Protein AF-R9RSL4-F1 (afdb_monomer)

Secondary structure (DSSP, 8-state):
--------SS-SEEEEEEEE--SSSS----EEEEEEEEEEEEETTEEEEEEEEEEE-TTS--EEEEEEE-

Radius of gyration: 17.97 Å; Cα contacts (8 Å, |Δi|>4): 1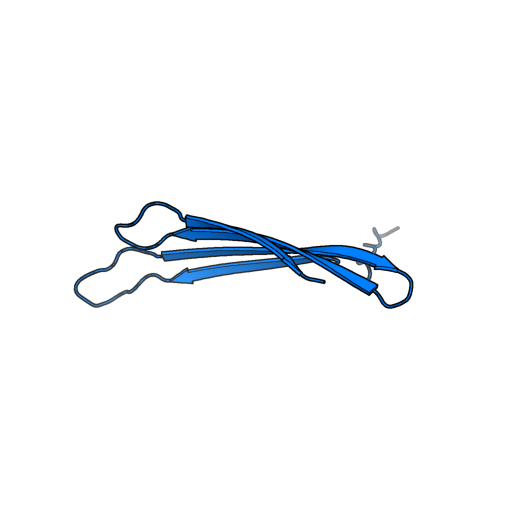20; chains: 1; bounding box: 58×25×38 Å

Mean predicted aligned error: 8.59 Å

Structure (mmCIF, N/CA/C/O backbone):
data_AF-R9RSL4-F1
#
_entry.id   AF-R9RSL4-F1
#
loop_
_atom_site.group_PDB
_atom_site.id
_atom_site.type_symbol
_atom_site.label_atom_id
_atom_site.label_alt_id
_atom_site.label_comp_id
_atom_site.label_asym_id
_atom_site.label_entity_id
_atom_site.label_seq_id
_atom_site.pdbx_PDB_ins_code
_atom_site.Cartn_x
_atom_site.Cartn_y
_atom_site.Cartn_z
_atom_site.occupancy
_atom_site.B_iso_or_equiv
_atom_site.auth_seq_id
_atom_site.auth_comp_id
_atom_site.auth_asym_id
_atom_site.auth_atom_id
_atom_site.pdbx_PDB_model_num
ATOM 1 N N . GLY A 1 1 ? 33.405 15.314 14.517 1.00 50.06 1 GLY A N 1
ATOM 2 C CA . GLY A 1 1 ? 32.743 15.635 13.239 1.00 50.06 1 GLY A CA 1
ATOM 3 C C . GLY A 1 1 ? 31.297 15.208 13.328 1.00 50.06 1 GLY A C 1
ATOM 4 O O . GLY A 1 1 ? 31.051 14.093 13.761 1.00 50.06 1 GLY A O 1
ATOM 5 N N . SER A 1 2 ? 30.356 16.093 13.008 1.00 56.12 2 SER A N 1
ATOM 6 C CA . SER A 1 2 ? 28.920 15.813 13.128 1.00 56.12 2 SER A CA 1
ATOM 7 C C . SER A 1 2 ? 28.448 14.834 12.041 1.00 56.12 2 SER A C 1
ATOM 9 O O . SER A 1 2 ? 28.887 14.972 10.893 1.00 56.12 2 SER A O 1
ATOM 11 N N . PRO A 1 3 ? 27.567 13.864 12.354 1.00 61.62 3 PRO A N 1
ATOM 12 C CA . PRO A 1 3 ? 27.030 12.951 11.354 1.00 61.62 3 PRO A CA 1
ATOM 13 C C . PRO A 1 3 ? 26.241 13.730 10.297 1.00 61.62 3 PRO A C 1
ATOM 15 O O . PRO A 1 3 ? 25.313 14.474 10.610 1.00 61.62 3 PRO A O 1
ATOM 18 N N . ARG A 1 4 ? 26.631 13.576 9.029 1.00 64.31 4 ARG A N 1
ATOM 19 C CA . ARG A 1 4 ? 25.908 14.124 7.878 1.00 64.31 4 ARG A CA 1
ATOM 20 C C . ARG A 1 4 ? 24.941 13.062 7.373 1.00 64.31 4 ARG A C 1
ATOM 22 O O . ARG A 1 4 ? 25.367 12.065 6.797 1.00 64.31 4 ARG A O 1
ATOM 29 N N . PHE A 1 5 ? 23.648 13.277 7.578 1.00 67.44 5 PHE A N 1
ATOM 30 C CA . PHE A 1 5 ? 22.609 12.433 6.998 1.00 67.44 5 PHE A CA 1
ATOM 31 C C . PHE A 1 5 ? 22.545 12.687 5.486 1.00 67.44 5 PHE A C 1
ATOM 33 O O . PHE A 1 5 ? 22.195 13.785 5.051 1.00 67.44 5 PHE A O 1
ATOM 40 N N . ARG A 1 6 ? 22.893 11.686 4.668 1.00 61.25 6 ARG A N 1
ATOM 41 C CA . ARG A 1 6 ? 22.555 11.704 3.240 1.00 61.25 6 ARG A CA 1
ATOM 42 C C . ARG A 1 6 ? 21.041 11.565 3.140 1.00 61.25 6 ARG A C 1
ATOM 44 O O . ARG A 1 6 ? 20.503 10.505 3.442 1.00 61.25 6 ARG A O 1
ATOM 51 N N . ARG A 1 7 ? 20.350 12.633 2.741 1.00 58.94 7 ARG A N 1
ATOM 52 C CA . ARG A 1 7 ? 18.966 12.507 2.276 1.00 58.94 7 ARG A CA 1
ATOM 53 C C . ARG A 1 7 ? 19.016 11.619 1.034 1.00 58.94 7 ARG A C 1
ATOM 55 O O . ARG A 1 7 ? 19.767 11.933 0.113 1.00 58.94 7 ARG A O 1
ATOM 62 N N . TYR A 1 8 ? 18.303 10.496 1.055 1.00 52.75 8 TYR A N 1
ATOM 63 C CA . TYR A 1 8 ? 18.106 9.669 -0.133 1.00 52.75 8 TYR A CA 1
ATOM 64 C C . TYR A 1 8 ? 17.422 10.578 -1.161 1.00 52.75 8 TYR A C 1
ATOM 66 O O . TYR A 1 8 ? 16.307 11.044 -0.924 1.00 52.75 8 TYR A O 1
ATOM 74 N N . ALA A 1 9 ? 18.165 10.977 -2.192 1.00 50.53 9 ALA A N 1
ATOM 75 C CA . ALA A 1 9 ? 17.656 11.824 -3.257 1.00 50.53 9 ALA A CA 1
ATOM 76 C C . ALA A 1 9 ? 16.596 11.008 -4.007 1.00 50.53 9 ALA A C 1
ATOM 78 O O . ALA A 1 9 ? 16.888 9.899 -4.442 1.00 50.53 9 ALA A O 1
ATOM 79 N N . ASP A 1 10 ? 15.378 11.540 -4.051 1.00 57.03 10 ASP A N 1
ATOM 80 C CA . ASP A 1 10 ? 14.157 10.938 -4.592 1.00 57.03 10 ASP A CA 1
ATOM 81 C C . ASP A 1 10 ? 13.632 9.687 -3.857 1.00 57.03 10 ASP A C 1
ATOM 83 O O . ASP A 1 10 ? 14.168 8.585 -4.004 1.00 57.03 10 ASP A O 1
ATOM 87 N N . PRO A 1 11 ? 12.544 9.807 -3.065 1.00 61.00 11 PRO A N 1
ATOM 88 C CA . PRO A 1 11 ? 11.856 8.633 -2.550 1.00 61.00 11 PRO A CA 1
ATOM 89 C C . PRO A 1 11 ? 11.301 7.822 -3.731 1.00 61.00 11 PRO A C 1
ATOM 91 O O . PRO A 1 11 ? 10.315 8.202 -4.354 1.00 61.00 11 PRO A O 1
ATOM 94 N N . GLN A 1 12 ? 11.915 6.671 -4.016 1.00 72.62 12 GLN A N 1
ATOM 95 C CA . GLN A 1 12 ? 11.478 5.724 -5.056 1.00 72.62 12 GLN A CA 1
ATOM 96 C C . GLN A 1 12 ? 10.189 4.974 -4.676 1.00 72.62 12 GLN A C 1
ATOM 98 O O . GLN A 1 12 ? 9.812 4.009 -5.331 1.00 72.62 12 GLN A O 1
ATOM 103 N N . GLY A 1 13 ? 9.499 5.404 -3.620 1.00 84.62 13 GLY A N 1
ATOM 104 C CA . GLY A 1 13 ? 8.226 4.847 -3.205 1.00 84.62 13 GLY A CA 1
ATOM 105 C C . GLY A 1 13 ? 7.471 5.746 -2.234 1.00 84.62 13 GLY A C 1
ATOM 106 O O . GLY A 1 13 ? 8.041 6.626 -1.591 1.00 84.62 13 GLY A O 1
ATOM 107 N N . SER A 1 14 ? 6.169 5.512 -2.14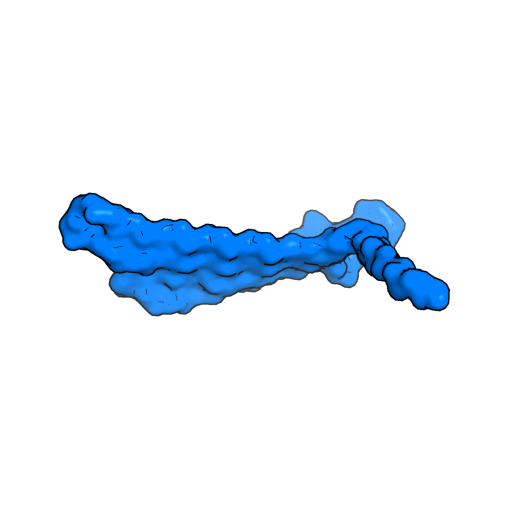0 1.00 89.88 14 SER A N 1
ATOM 108 C CA . SER A 1 14 ? 5.231 6.238 -1.292 1.00 89.88 14 SER A CA 1
ATOM 109 C C . SER A 1 14 ? 4.414 5.258 -0.465 1.00 89.88 14 SER A C 1
ATOM 111 O O . SER A 1 14 ? 3.913 4.270 -1.000 1.00 89.88 14 SER A O 1
ATOM 113 N N . VAL A 1 15 ? 4.237 5.568 0.817 1.00 92.31 15 VAL A N 1
ATOM 114 C CA . VAL A 1 15 ? 3.283 4.894 1.702 1.00 92.31 15 VAL A CA 1
ATOM 115 C C . VAL A 1 15 ? 2.189 5.894 2.060 1.00 92.31 15 VAL A C 1
ATOM 117 O O . VAL A 1 15 ? 2.495 7.016 2.467 1.00 92.31 15 VAL A O 1
ATOM 120 N N . VAL A 1 16 ? 0.930 5.488 1.939 1.00 94.88 16 VAL A N 1
ATOM 121 C CA . VAL A 1 16 ? -0.237 6.257 2.374 1.00 94.88 16 VAL A CA 1
ATOM 122 C C . VAL A 1 16 ? -0.994 5.420 3.394 1.00 94.88 16 VAL A C 1
ATOM 124 O O . VAL A 1 16 ? -1.279 4.253 3.158 1.00 94.88 16 VAL A O 1
ATOM 127 N N . ILE A 1 17 ? -1.292 6.013 4.549 1.00 95.88 17 ILE A N 1
ATOM 128 C CA . ILE A 1 17 ? -2.071 5.368 5.606 1.00 95.88 17 ILE A CA 1
ATOM 129 C C . ILE A 1 17 ? -3.221 6.299 5.959 1.00 95.88 17 ILE A C 1
ATOM 131 O O . ILE A 1 17 ? -2.991 7.429 6.393 1.00 95.88 17 ILE A O 1
ATOM 135 N N . GLN A 1 18 ? -4.453 5.832 5.786 1.00 96.25 18 GLN A N 1
ATOM 136 C CA . GLN A 1 18 ? -5.655 6.585 6.121 1.00 96.25 18 GLN A CA 1
ATOM 137 C C . GLN A 1 18 ? -6.516 5.781 7.089 1.00 96.25 18 GLN A C 1
ATOM 139 O O . GLN A 1 18 ? -7.085 4.745 6.756 1.00 96.25 18 GLN A O 1
ATOM 144 N N . GLY A 1 19 ? -6.617 6.275 8.320 1.00 92.94 19 GLY A N 1
ATOM 145 C CA . GLY A 1 19 ? -7.536 5.756 9.324 1.00 92.94 19 GLY A CA 1
ATOM 146 C C . GLY A 1 19 ? -8.738 6.679 9.461 1.00 92.94 19 GLY A C 1
ATOM 147 O O . GLY A 1 19 ? -8.577 7.894 9.566 1.00 92.94 19 GLY A O 1
ATOM 148 N N . GLN A 1 20 ? -9.941 6.116 9.509 1.00 91.81 20 GLN A N 1
ATOM 149 C CA . GLN A 1 20 ? -11.148 6.871 9.836 1.00 91.81 20 GLN A CA 1
ATOM 150 C C . GLN A 1 20 ? -11.883 6.185 10.980 1.00 91.81 20 GLN A C 1
ATOM 152 O O . GLN A 1 20 ? -12.114 4.977 10.960 1.00 91.81 20 GLN A O 1
ATOM 157 N N . LYS A 1 21 ? -12.255 6.969 11.992 1.00 90.00 21 LYS A N 1
ATOM 158 C CA . LYS A 1 21 ? -13.079 6.518 13.112 1.00 90.00 21 LYS A CA 1
ATOM 159 C C . LYS A 1 21 ? -14.258 7.475 13.272 1.00 90.00 21 LYS A C 1
ATOM 161 O O . LYS A 1 21 ? -14.068 8.565 13.814 1.00 90.00 21 LYS A O 1
ATOM 166 N N . PRO A 1 22 ? -15.463 7.090 12.826 1.00 86.25 22 PRO A N 1
ATOM 167 C CA . PRO A 1 22 ? -16.644 7.903 13.056 1.00 86.25 22 PRO A CA 1
ATOM 168 C C . PRO A 1 22 ? -16.880 8.069 14.564 1.00 86.25 22 PRO A C 1
ATOM 170 O O . PRO A 1 22 ? -16.865 7.101 15.330 1.00 86.25 22 PRO A O 1
ATOM 173 N N . LEU A 1 23 ? -17.052 9.318 15.005 1.00 86.12 23 LEU A N 1
ATOM 174 C CA . LEU A 1 23 ? -17.340 9.657 16.406 1.00 86.12 23 LEU A CA 1
ATOM 175 C C . LEU A 1 23 ? -18.849 9.690 16.700 1.00 86.12 23 LEU A C 1
ATOM 177 O O . LEU A 1 23 ? -19.257 9.648 17.859 1.00 86.12 23 LEU A O 1
ATOM 181 N N . SER A 1 24 ? -19.671 9.727 15.653 1.00 81.06 24 SER A N 1
ATOM 182 C CA . SER A 1 24 ? -21.130 9.788 15.696 1.00 81.06 24 SER A CA 1
ATOM 183 C C . SER A 1 24 ? -21.739 8.840 14.656 1.00 81.06 24 SER A C 1
ATOM 185 O O . SER A 1 24 ? -21.035 8.316 13.794 1.00 81.06 24 SER A O 1
ATOM 187 N N . GLY A 1 25 ? -23.048 8.596 14.760 1.00 75.81 25 GLY A N 1
ATOM 188 C CA . GLY A 1 25 ? -23.776 7.667 13.892 1.00 75.81 25 GLY A CA 1
ATOM 189 C C . GLY A 1 25 ? -23.937 6.252 14.476 1.00 75.81 25 GLY A C 1
ATOM 190 O O . GLY A 1 25 ? -23.354 5.940 15.522 1.00 75.81 25 GLY A O 1
ATOM 191 N N . PRO A 1 26 ? -24.778 5.417 13.833 1.00 76.81 26 PRO A N 1
ATOM 192 C CA . PRO A 1 26 ? -25.146 4.086 14.322 1.00 76.81 26 PRO A CA 1
ATOM 193 C C . PRO A 1 26 ? -24.011 3.057 14.231 1.00 76.81 26 PRO A C 1
ATOM 195 O O . PRO A 1 26 ? -23.980 2.130 15.035 1.00 76.81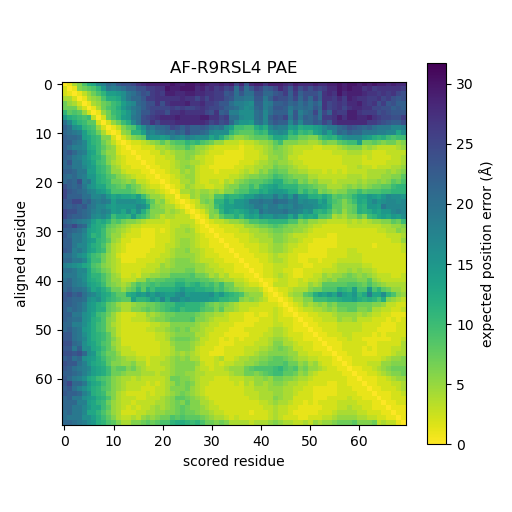 26 PRO A O 1
ATOM 198 N N . ASP A 1 27 ? -23.049 3.238 13.322 1.00 74.81 27 ASP A N 1
ATOM 199 C CA . ASP A 1 27 ? -21.861 2.386 13.213 1.00 74.81 27 ASP A CA 1
ATOM 200 C C . ASP A 1 27 ? -20.595 3.215 13.482 1.00 74.81 27 ASP A C 1
ATOM 202 O O . ASP A 1 27 ? -20.287 4.164 12.765 1.00 74.81 27 ASP A O 1
ATOM 206 N N . ARG A 1 28 ? -19.862 2.868 14.550 1.00 82.81 28 ARG A N 1
ATOM 207 C CA . ARG A 1 28 ? -18.650 3.585 15.022 1.00 82.81 28 ARG A CA 1
ATOM 208 C C . ARG A 1 28 ? -17.358 2.803 14.802 1.00 82.81 28 ARG A C 1
ATOM 210 O O . ARG A 1 28 ? -16.328 3.083 15.421 1.00 82.81 28 ARG A O 1
ATOM 217 N N . ARG A 1 29 ? -17.429 1.751 13.994 1.00 89.56 29 ARG A N 1
ATOM 218 C CA . ARG A 1 29 ? -16.292 0.868 13.752 1.00 89.56 29 ARG A CA 1
ATOM 219 C C . ARG A 1 29 ? -15.251 1.601 12.899 1.00 89.56 29 ARG A C 1
ATOM 221 O O . ARG A 1 29 ? -15.629 2.309 11.967 1.00 89.56 29 ARG A O 1
ATOM 228 N N . PRO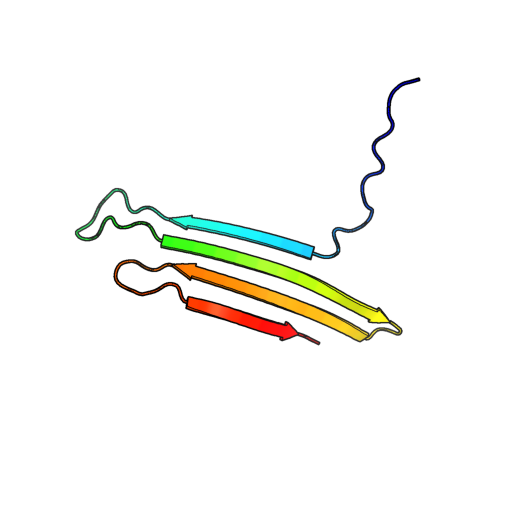 A 1 30 ? -13.957 1.467 13.218 1.00 90.81 30 PRO A N 1
ATOM 229 C CA . PRO A 1 30 ? -12.904 2.114 12.452 1.00 90.81 30 PRO A CA 1
ATOM 230 C C . PRO A 1 30 ? -12.735 1.454 11.079 1.00 90.81 30 PRO A C 1
ATOM 232 O O . PRO A 1 30 ? -12.971 0.256 10.923 1.00 90.81 30 PRO A O 1
ATOM 235 N N . SER A 1 31 ? -12.268 2.233 10.109 1.00 93.62 31 SER A N 1
ATOM 236 C CA . SER A 1 31 ? -11.705 1.732 8.856 1.00 93.62 31 SER A CA 1
ATOM 237 C C . SER A 1 31 ? -10.238 2.118 8.748 1.00 93.62 31 SER A C 1
ATOM 239 O O . SER A 1 31 ? -9.838 3.185 9.223 1.00 93.62 31 SER A O 1
ATOM 241 N N . LEU A 1 32 ? -9.457 1.269 8.093 1.00 95.12 32 LEU A N 1
ATOM 242 C CA . LEU A 1 32 ? -8.047 1.504 7.817 1.00 95.12 32 LEU A CA 1
ATOM 243 C C . LEU A 1 32 ? -7.773 1.231 6.346 1.00 95.12 32 LEU A C 1
ATOM 245 O O . LEU A 1 32 ? -8.258 0.248 5.794 1.00 95.12 32 LEU A O 1
ATOM 249 N N . ASP A 1 33 ? -6.976 2.093 5.748 1.00 96.25 33 ASP A N 1
ATOM 250 C CA . ASP A 1 33 ? -6.498 1.973 4.386 1.00 96.25 33 ASP A CA 1
ATOM 251 C C . ASP A 1 33 ? -4.983 2.165 4.397 1.00 96.25 33 ASP A C 1
ATOM 253 O O . ASP A 1 33 ? -4.478 3.113 5.008 1.00 96.25 33 ASP A O 1
ATOM 257 N N . VAL A 1 34 ? -4.262 1.215 3.809 1.00 96.75 34 VAL A N 1
ATOM 258 C CA . VAL A 1 34 ? -2.804 1.241 3.703 1.00 96.75 34 VAL A CA 1
ATOM 259 C C . VAL A 1 34 ? -2.439 0.955 2.264 1.00 96.75 34 VAL A C 1
ATOM 261 O O . VAL A 1 34 ? -2.723 -0.133 1.774 1.00 96.75 34 VAL A O 1
ATOM 264 N N . ASP A 1 35 ? -1.745 1.890 1.633 1.00 96.06 35 ASP A N 1
ATOM 265 C CA . ASP A 1 35 ? -1.231 1.759 0.279 1.00 96.06 35 ASP A CA 1
ATOM 266 C C . ASP A 1 35 ? 0.273 1.963 0.258 1.00 96.06 35 ASP A C 1
ATOM 268 O O . ASP A 1 35 ? 0.816 2.883 0.872 1.00 96.06 35 ASP A O 1
ATOM 272 N N . TYR A 1 36 ? 0.945 1.126 -0.513 1.00 94.50 36 TYR A N 1
ATOM 273 C CA . TYR A 1 36 ? 2.341 1.266 -0.856 1.00 94.50 36 TYR A CA 1
ATOM 274 C C . TYR A 1 36 ? 2.503 1.262 -2.367 1.00 94.50 36 TYR A C 1
ATOM 276 O O . TYR A 1 36 ? 1.881 0.474 -3.076 1.00 94.50 36 TYR A O 1
ATOM 284 N N . ARG A 1 37 ? 3.384 2.124 -2.858 1.00 93.88 37 ARG A N 1
ATOM 285 C CA . ARG A 1 37 ? 3.778 2.193 -4.260 1.00 93.88 37 ARG A CA 1
ATOM 286 C C . ARG A 1 37 ? 5.278 2.399 -4.345 1.00 93.88 37 ARG A C 1
ATOM 288 O O . ARG A 1 37 ? 5.832 3.151 -3.551 1.00 93.88 37 ARG A O 1
ATOM 295 N N . GLN A 1 38 ? 5.919 1.768 -5.316 1.00 91.75 38 GLN A N 1
ATOM 296 C CA . GLN A 1 38 ? 7.348 1.904 -5.572 1.00 91.75 38 GLN A CA 1
ATOM 297 C C . GLN A 1 38 ? 7.663 1.851 -7.063 1.00 91.75 38 GLN A C 1
ATOM 299 O O . GLN A 1 38 ? 7.084 1.051 -7.797 1.00 91.75 38 GLN A O 1
ATOM 304 N N . ARG A 1 39 ? 8.624 2.672 -7.487 1.00 90.94 39 ARG A N 1
ATOM 305 C CA . ARG A 1 39 ? 9.243 2.627 -8.811 1.00 90.94 39 ARG A CA 1
ATOM 306 C C . ARG A 1 39 ? 10.102 1.369 -8.883 1.00 90.94 39 ARG A C 1
ATOM 308 O O . ARG A 1 39 ? 11.085 1.252 -8.160 1.00 90.94 39 ARG A O 1
ATOM 315 N N . VAL A 1 40 ? 9.721 0.423 -9.737 1.00 89.94 40 VAL A N 1
ATOM 316 C CA . VAL A 1 40 ? 10.449 -0.847 -9.933 1.00 89.94 40 VAL A CA 1
ATOM 317 C C . VAL A 1 40 ? 11.247 -0.871 -11.232 1.00 89.94 40 VAL A C 1
ATOM 319 O O . VAL A 1 40 ? 12.174 -1.666 -11.371 1.00 89.94 40 VAL A O 1
ATOM 322 N N . TYR A 1 41 ? 10.915 0.011 -12.175 1.00 89.12 41 TYR A N 1
ATOM 323 C CA . TYR A 1 41 ? 11.644 0.170 -13.426 1.00 89.12 41 TYR A CA 1
ATOM 324 C C . TYR A 1 41 ? 11.677 1.638 -13.841 1.00 89.12 41 TYR A C 1
ATOM 326 O O . TYR A 1 41 ? 10.647 2.305 -13.831 1.00 89.12 41 TYR A O 1
ATOM 334 N N . ASP A 1 42 ? 12.855 2.121 -14.216 1.00 89.06 42 ASP A N 1
ATOM 335 C CA . ASP A 1 42 ? 13.071 3.462 -14.757 1.00 89.06 42 ASP A CA 1
ATOM 336 C C . ASP A 1 42 ? 14.229 3.369 -15.760 1.00 89.06 42 ASP A C 1
ATOM 338 O O . ASP A 1 42 ? 15.398 3.223 -15.382 1.00 89.06 42 ASP A O 1
ATOM 342 N N . ARG A 1 43 ? 13.904 3.288 -17.057 1.00 84.75 43 ARG A N 1
ATOM 343 C CA . ARG A 1 43 ? 14.913 3.224 -18.125 1.00 84.75 43 ARG A CA 1
ATOM 344 C C . ARG A 1 43 ? 14.348 3.703 -19.457 1.00 84.75 43 ARG A C 1
ATOM 346 O O . ARG A 1 43 ? 13.271 3.289 -19.868 1.00 84.75 43 ARG A O 1
ATOM 353 N N . ASN A 1 44 ? 15.127 4.514 -20.177 1.00 84.44 44 ASN A N 1
ATOM 354 C CA . ASN A 1 44 ? 14.833 4.963 -21.546 1.00 84.44 44 ASN A CA 1
ATOM 355 C C . ASN A 1 44 ? 13.427 5.583 -21.721 1.00 84.44 44 ASN A C 1
ATOM 357 O O . ASN A 1 44 ? 12.801 5.399 -22.761 1.00 84.44 44 ASN A O 1
ATOM 361 N N . GLY A 1 45 ? 12.923 6.300 -20.709 1.00 82.69 45 GLY A N 1
ATOM 362 C CA . GLY A 1 45 ? 11.594 6.928 -20.741 1.00 82.69 45 GLY A CA 1
ATOM 363 C C . GLY A 1 45 ? 10.422 5.988 -20.434 1.00 82.69 45 GLY A C 1
ATOM 364 O O . GLY A 1 45 ? 9.279 6.434 -20.461 1.00 82.69 45 GLY A O 1
ATOM 365 N N . VAL A 1 46 ? 10.691 4.716 -20.125 1.00 85.94 46 VAL A N 1
ATOM 366 C CA . VAL A 1 46 ? 9.699 3.756 -19.631 1.00 85.94 46 VAL A CA 1
ATOM 367 C C . VAL A 1 46 ? 9.813 3.667 -18.116 1.00 85.94 46 VAL A C 1
ATOM 369 O O . VAL A 1 46 ? 10.889 3.372 -17.586 1.00 85.94 46 VAL A O 1
ATOM 372 N N . ASN A 1 47 ? 8.684 3.869 -17.439 1.00 89.50 47 ASN A N 1
ATOM 373 C CA . ASN A 1 47 ? 8.580 3.789 -15.990 1.00 89.50 47 ASN A CA 1
ATOM 374 C C . ASN A 1 47 ? 7.611 2.669 -15.630 1.00 89.50 47 ASN A C 1
ATOM 376 O O . ASN A 1 47 ? 6.556 2.569 -16.232 1.00 89.50 47 ASN A O 1
ATOM 380 N N . ALA A 1 48 ? 7.942 1.847 -14.641 1.00 90.31 48 ALA A N 1
ATOM 381 C CA . ALA A 1 48 ? 6.979 0.923 -14.061 1.00 90.31 48 ALA A CA 1
ATOM 382 C C . ALA A 1 48 ? 6.947 1.085 -12.544 1.00 90.31 48 ALA A C 1
ATOM 384 O O . ALA A 1 48 ? 7.986 1.160 -11.881 1.00 90.31 48 ALA A O 1
ATOM 385 N N . ASP A 1 49 ? 5.739 1.112 -12.004 1.00 92.56 49 ASP A N 1
ATOM 386 C CA . ASP A 1 49 ? 5.428 1.164 -10.589 1.00 92.56 49 ASP A CA 1
ATOM 387 C C . ASP A 1 49 ? 4.783 -0.147 -10.156 1.00 92.56 49 ASP A C 1
ATOM 389 O O . ASP A 1 49 ? 3.811 -0.588 -10.758 1.00 92.56 49 ASP A O 1
ATOM 393 N N . ALA A 1 50 ? 5.266 -0.743 -9.073 1.00 93.88 50 ALA A N 1
ATOM 394 C CA . ALA A 1 50 ? 4.513 -1.763 -8.355 1.00 93.88 50 ALA A CA 1
ATOM 395 C C . ALA A 1 50 ? 3.765 -1.102 -7.200 1.00 93.88 50 ALA A C 1
ATOM 397 O O . ALA A 1 50 ? 4.302 -0.214 -6.532 1.00 93.88 50 ALA A O 1
ATOM 398 N N . TYR A 1 51 ? 2.543 -1.544 -6.939 1.00 95.56 51 TYR A N 1
ATOM 399 C CA . TYR A 1 51 ? 1.764 -1.085 -5.801 1.00 95.56 51 TYR A CA 1
ATOM 400 C C . TYR A 1 51 ? 1.029 -2.237 -5.136 1.00 95.56 51 TYR A C 1
ATOM 402 O O . TYR A 1 51 ? 0.773 -3.283 -5.734 1.00 95.56 51 TYR A O 1
ATOM 410 N N . GLY A 1 52 ? 0.682 -2.029 -3.879 1.00 96.88 52 GLY A N 1
ATOM 411 C CA . GLY A 1 52 ? -0.171 -2.930 -3.137 1.00 96.88 52 GLY A CA 1
ATOM 412 C C . GLY A 1 52 ? -0.589 -2.328 -1.816 1.00 96.88 52 GLY A C 1
ATOM 413 O O . GLY A 1 52 ? -0.014 -1.346 -1.351 1.00 96.88 52 GLY A O 1
ATOM 414 N N . GLY A 1 53 ? -1.607 -2.919 -1.222 1.00 97.00 53 GLY A N 1
ATOM 415 C CA . GLY A 1 53 ? -2.234 -2.353 -0.055 1.00 97.00 53 GLY A CA 1
ATOM 416 C C . GLY A 1 53 ? -3.236 -3.281 0.594 1.00 97.00 53 GLY A C 1
ATOM 417 O O . GLY A 1 53 ? -3.418 -4.436 0.198 1.00 97.00 53 GLY A O 1
ATOM 418 N N . LEU A 1 54 ? -3.850 -2.754 1.642 1.00 97.31 54 LEU A N 1
ATOM 419 C CA . LEU A 1 54 ? -4.848 -3.437 2.437 1.00 97.31 54 LEU A CA 1
ATOM 420 C C . LEU A 1 54 ? -5.940 -2.454 2.833 1.00 97.31 54 LEU A C 1
ATOM 422 O O . LEU A 1 54 ? -5.669 -1.421 3.447 1.00 97.31 54 LEU A O 1
ATOM 426 N N . ASN A 1 55 ? -7.181 -2.837 2.559 1.00 96.38 55 ASN A N 1
ATOM 427 C CA . ASN A 1 55 ? -8.355 -2.096 2.966 1.00 96.38 55 ASN A CA 1
ATOM 428 C C . ASN A 1 55 ? -9.131 -2.862 4.043 1.00 96.38 55 ASN A C 1
ATOM 430 O O . ASN A 1 55 ? -9.521 -4.015 3.863 1.00 96.38 55 ASN A O 1
ATOM 434 N N . ILE A 1 56 ? -9.364 -2.225 5.186 1.00 95.56 56 ILE A N 1
ATOM 435 C 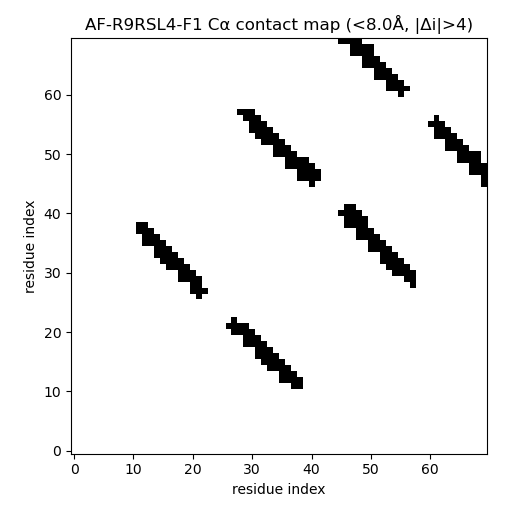CA . ILE A 1 56 ? -10.148 -2.770 6.294 1.00 95.56 56 ILE A CA 1
ATOM 436 C C . ILE A 1 56 ? -11.399 -1.915 6.442 1.00 95.56 56 ILE A C 1
ATOM 438 O O . ILE A 1 56 ? -11.335 -0.748 6.842 1.00 95.56 56 ILE A O 1
ATOM 442 N N . ARG A 1 57 ? -12.552 -2.516 6.144 1.00 93.19 57 ARG A N 1
ATOM 443 C CA . ARG A 1 57 ? -13.867 -1.895 6.320 1.00 93.19 57 ARG A CA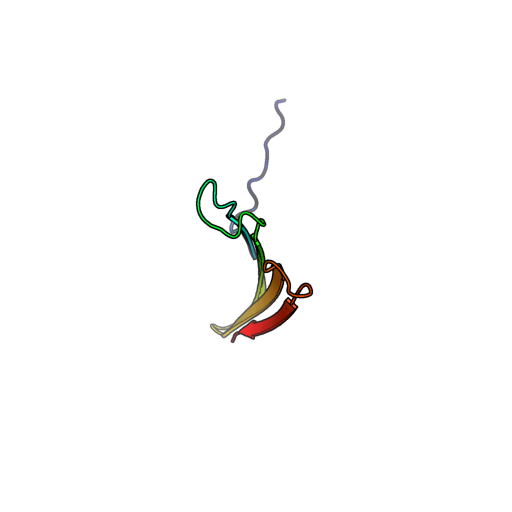 1
ATOM 444 C C . ARG A 1 57 ? -14.613 -2.547 7.487 1.00 93.19 57 ARG A C 1
ATOM 446 O O . ARG A 1 57 ? -14.523 -3.760 7.674 1.00 93.19 57 ARG A O 1
ATOM 453 N N . PRO A 1 58 ? -15.392 -1.772 8.255 1.00 90.06 58 PRO A N 1
ATOM 454 C CA . PRO A 1 58 ? -16.333 -2.303 9.229 1.00 90.06 58 PRO A CA 1
ATOM 455 C C . PRO A 1 58 ? -17.180 -3.460 8.695 1.00 90.06 58 PRO A C 1
ATOM 457 O O . PRO A 1 58 ? -17.849 -3.328 7.676 1.00 90.06 58 PRO A O 1
ATOM 460 N N . GLY A 1 59 ? -17.178 -4.587 9.410 1.00 89.25 59 GLY A N 1
ATOM 461 C CA . GLY A 1 59 ? -18.034 -5.732 9.080 1.00 89.25 59 GLY A CA 1
ATOM 462 C C . GLY A 1 59 ? -17.603 -6.532 7.849 1.00 89.25 59 GLY A C 1
ATOM 463 O O . GLY A 1 59 ? -18.317 -7.453 7.465 1.00 89.25 59 GLY A O 1
ATOM 464 N N . GLN A 1 60 ? -16.450 -6.221 7.256 1.00 92.25 60 GLN A N 1
ATOM 465 C CA . GLN A 1 60 ? -15.880 -6.970 6.141 1.00 92.25 60 GLN A CA 1
ATOM 466 C C . GLN A 1 60 ? -14.495 -7.516 6.517 1.00 92.25 60 GLN A C 1
ATOM 468 O O . GLN A 1 60 ? -13.810 -6.932 7.362 1.00 92.25 60 GLN A O 1
ATOM 473 N N . PRO A 1 61 ? -14.065 -8.640 5.917 1.00 93.94 61 PRO A N 1
ATOM 474 C CA . PRO A 1 61 ? -12.680 -9.078 6.023 1.00 93.94 61 PRO A CA 1
ATOM 475 C C . PRO A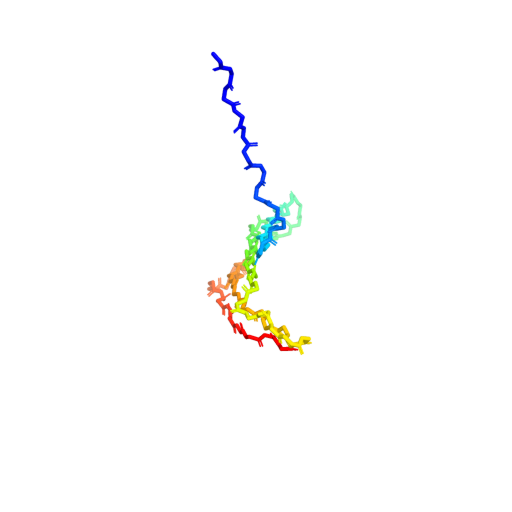 1 61 ? -11.743 -8.041 5.392 1.00 93.94 61 PRO A C 1
ATOM 477 O O . PRO A 1 61 ? -12.159 -7.229 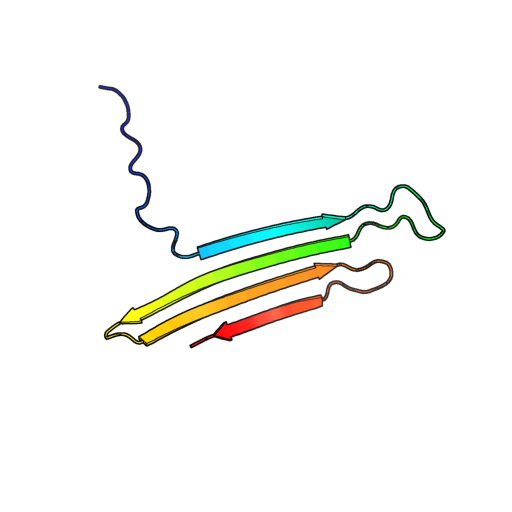4.563 1.00 93.94 61 PRO A O 1
ATOM 480 N N . ALA A 1 62 ? -10.469 -8.086 5.776 1.00 95.00 62 ALA A N 1
ATOM 481 C CA . ALA A 1 62 ? -9.452 -7.251 5.156 1.00 95.00 62 ALA A CA 1
ATOM 482 C C . ALA A 1 62 ? -9.306 -7.613 3.666 1.00 95.00 62 ALA A C 1
ATOM 484 O O . ALA A 1 62 ? -9.225 -8.791 3.315 1.00 95.00 62 ALA A O 1
ATOM 485 N N . GLN A 1 63 ? -9.289 -6.600 2.805 1.00 97.50 63 GLN A N 1
ATOM 486 C CA . GLN A 1 63 ? -9.243 -6.735 1.351 1.00 97.50 63 GLN A CA 1
ATOM 487 C C . GLN A 1 63 ? -7.869 -6.290 0.856 1.00 97.50 63 GLN A C 1
ATOM 489 O O . GLN A 1 63 ? -7.595 -5.089 0.855 1.00 97.50 63 GLN A O 1
ATOM 494 N N . PRO A 1 64 ? -6.973 -7.225 0.504 1.00 97.19 64 PRO A N 1
ATOM 495 C CA . PRO A 1 64 ? -5.693 -6.873 -0.082 1.00 97.19 64 PRO A CA 1
ATOM 496 C C . PRO A 1 64 ? -5.854 -6.538 -1.566 1.00 97.19 64 PRO A C 1
ATOM 498 O O . PRO A 1 64 ? -6.665 -7.143 -2.270 1.00 97.19 64 PRO A O 1
ATOM 501 N N . HIS A 1 65 ? -5.014 -5.638 -2.061 1.00 96.06 65 HIS A N 1
ATOM 502 C CA . HIS A 1 65 ? -4.874 -5.359 -3.489 1.00 96.06 65 HIS A CA 1
ATOM 503 C C . HIS A 1 65 ? -3.403 -5.230 -3.862 1.00 96.06 65 HIS A C 1
ATOM 505 O O . HIS A 1 65 ? -2.570 -4.850 -3.043 1.00 96.06 65 HIS A O 1
ATOM 511 N N . LEU A 1 66 ? -3.073 -5.574 -5.103 1.00 97.06 66 LEU A N 1
ATOM 512 C CA . LEU A 1 66 ? -1.735 -5.425 -5.664 1.00 97.06 66 LEU A CA 1
ATOM 513 C C . LEU A 1 66 ? -1.814 -5.248 -7.178 1.00 97.06 66 LEU A C 1
ATOM 515 O O . LEU A 1 66 ? -2.747 -5.734 -7.817 1.00 97.06 66 LEU A O 1
ATOM 519 N N . GLY A 1 67 ? -0.818 -4.587 -7.750 1.00 96.44 67 GLY A N 1
ATOM 520 C CA . GLY A 1 67 ? -0.738 -4.403 -9.187 1.00 96.44 67 GLY A CA 1
ATOM 521 C C . GLY A 1 67 ? 0.563 -3.766 -9.642 1.00 96.44 67 GLY A C 1
ATOM 522 O O . GLY A 1 67 ? 1.438 -3.414 -8.849 1.00 96.44 67 GLY A O 1
ATOM 523 N N . VAL A 1 68 ? 0.672 -3.636 -10.960 1.00 94.88 68 VAL A N 1
ATOM 524 C CA . VAL A 1 68 ? 1.762 -2.935 -11.635 1.00 94.88 68 VAL A CA 1
ATOM 525 C C . VAL A 1 68 ? 1.144 -1.896 -12.563 1.00 94.88 68 VAL A C 1
ATOM 527 O O . VAL A 1 68 ? 0.153 -2.173 -13.236 1.00 94.88 68 VAL A O 1
ATOM 530 N N . GLN A 1 69 ? 1.714 -0.700 -12.573 1.00 92.00 69 GLN A N 1
ATOM 531 C CA . GLN A 1 69 ? 1.387 0.392 -13.479 1.00 92.00 69 GLN A CA 1
ATOM 532 C C . GLN A 1 69 ? 2.617 0.677 -14.347 1.00 92.00 69 GLN A C 1
ATOM 534 O O . GLN A 1 69 ? 3.731 0.671 -13.836 1.00 92.00 69 GLN A O 1
ATOM 539 N N . ILE A 1 70 ? 2.415 0.891 -15.645 1.00 90.00 70 ILE A N 1
ATOM 540 C CA . ILE A 1 70 ? 3.456 1.133 -16.660 1.00 90.00 70 ILE A CA 1
ATOM 541 C C . ILE A 1 70 ? 3.207 2.499 -17.303 1.00 90.00 70 ILE A C 1
ATOM 543 O O . ILE A 1 70 ? 2.018 2.897 -17.329 1.00 90.00 70 ILE A O 1
#

pLDDT: mean 85.73, std 13.22, range [50.06, 97.5]

Organism: Bombus rupestris (NCBI:txid30200)

Foldseek 3Di:
DDDDDDDPPDDQKDKDKDKDADPDDPDRDIKIKIKMKGFPDDPPNDTKMKMKIWTGDPPDPIDIDIDMDD

Nearest PDB structures (foldseek):
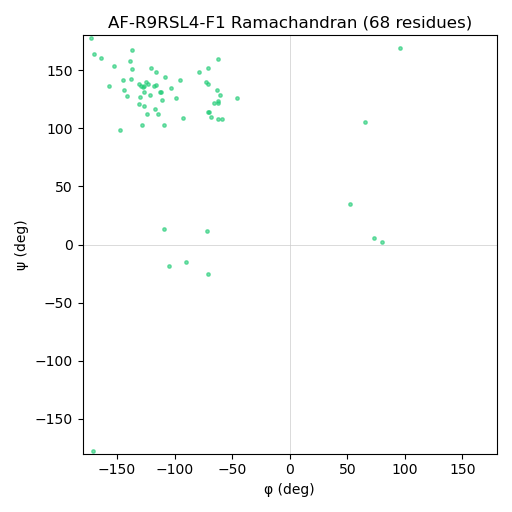  8tea-assembly1_D  TM=5.296E-01  e=6.053E-01  Human betaherpesvirus 5
  7m22-assembly1_D  TM=5.423E-01  e=1.484E+00  Human betaherpesvirus 5
  7t4r-assembly1_N  TM=5.341E-01  e=2.045E+00  Human betaherpesvirus 5
  7m30-assembly1_D  TM=5.438E-01  e=6.908E+00  Human betaherpesvirus 5
  6b7l-assembly1_A  TM=3.712E-01  e=4.137E+00  Aeromonas veronii Hm21

Sequence (70 aa):
GSPRFRRYADPQGSVVIQGQKPLSGPDRRPSLDVDYRQRVYDRNGVNADAYGGLNIRPGQPAQPHLGVQI

Solvent-accessible surface area (backbone atoms only — not comparable to full-atom values): 4287 Å² total; per-residue (Å²): 132,80,87,80,80,78,73,74,81,72,76,59,51,51,77,49,77,49,75,48,66,50,91,62,75,96,67,55,60,55,32,41,38,38,41,38,36,31,63,76,40,80,56,97,92,48,51,30,33,40,36,37,37,40,39,36,47,66,99,51,74,74,45,73,50,70,53,76,49,110